Protein AF-X1PYE9-F1 (afdb_monomer_lite)

Structure (mmCIF, N/CA/C/O backbone):
data_AF-X1PYE9-F1
#
_entry.id   AF-X1PYE9-F1
#
loop_
_atom_site.group_PDB
_atom_site.id
_atom_site.type_symbol
_atom_site.label_atom_id
_atom_site.label_alt_id
_atom_site.label_comp_id
_atom_site.label_asym_id
_atom_site.label_entity_id
_atom_site.label_seq_id
_atom_site.pdbx_PDB_ins_code
_atom_site.Cartn_x
_atom_site.Cartn_y
_atom_site.Cartn_z
_atom_site.occupancy
_atom_site.B_iso_or_equiv
_atom_site.auth_seq_id
_atom_site.auth_comp_id
_atom_site.auth_asym_id
_atom_site.auth_atom_id
_atom_site.pdbx_PDB_model_num
ATOM 1 N N . LEU A 1 1 ? 14.541 -6.214 19.025 1.00 22.00 1 LEU A N 1
ATOM 2 C CA . LEU A 1 1 ? 15.450 -5.434 19.903 1.00 22.00 1 LEU A CA 1
ATOM 3 C C . LEU A 1 1 ? 15.122 -3.958 19.701 1.00 22.00 1 LEU A C 1
ATOM 5 O O . LEU A 1 1 ? 15.041 -3.544 18.555 1.00 22.00 1 LEU A O 1
ATOM 9 N N . VAL A 1 2 ? 14.833 -3.225 20.779 1.00 34.56 2 VAL A N 1
ATOM 10 C CA . VAL A 1 2 ? 14.251 -1.863 20.776 1.00 34.56 2 VAL A CA 1
ATOM 11 C C . VAL A 1 2 ? 15.323 -0.779 21.047 1.00 34.56 2 VAL A C 1
ATOM 13 O O . VAL A 1 2 ? 16.244 -1.048 21.814 1.00 34.56 2 VAL A O 1
ATOM 16 N N . ALA A 1 3 ? 15.101 0.437 20.496 1.00 23.58 3 ALA A N 1
ATOM 17 C CA . ALA A 1 3 ? 15.733 1.773 20.710 1.00 23.58 3 ALA A CA 1
ATOM 18 C C . ALA A 1 3 ? 17.062 2.079 19.963 1.00 23.58 3 ALA A C 1
ATOM 20 O O . ALA A 1 3 ? 17.829 1.139 19.774 1.00 23.58 3 ALA A O 1
ATOM 21 N N . PRO A 1 4 ? 17.406 3.345 19.564 1.00 22.08 4 PRO A N 1
ATOM 22 C CA . PRO A 1 4 ? 16.833 4.676 19.884 1.00 22.08 4 PRO A CA 1
ATOM 23 C C . PRO A 1 4 ? 16.477 5.572 18.656 1.00 22.08 4 PRO A C 1
ATOM 25 O O . PRO A 1 4 ? 17.193 5.582 17.661 1.00 22.08 4 PRO A O 1
ATOM 28 N N . GLY A 1 5 ? 15.425 6.402 18.747 1.00 21.78 5 GLY A N 1
ATOM 29 C CA . GLY A 1 5 ? 15.135 7.439 17.729 1.00 21.78 5 GLY A CA 1
ATOM 30 C C . GLY A 1 5 ? 13.682 7.555 17.259 1.00 21.78 5 GLY A C 1
ATOM 31 O O . GLY A 1 5 ? 13.458 7.922 16.114 1.00 21.78 5 GLY A O 1
ATOM 32 N N . THR A 1 6 ? 12.707 7.248 18.121 1.00 24.41 6 THR A N 1
ATOM 33 C CA . THR A 1 6 ? 11.251 7.136 17.871 1.00 24.41 6 THR A CA 1
ATOM 34 C C . THR A 1 6 ? 10.536 8.441 17.456 1.00 24.41 6 THR A C 1
ATOM 36 O O . THR A 1 6 ? 9.419 8.713 17.881 1.00 24.41 6 THR A O 1
ATOM 39 N N . LEU A 1 7 ? 11.179 9.282 16.649 1.00 23.62 7 LEU A N 1
ATOM 40 C CA . LEU A 1 7 ? 10.660 10.529 16.095 1.00 23.62 7 LEU A CA 1
ATOM 41 C C . LEU A 1 7 ? 11.176 10.713 14.661 1.00 23.62 7 LEU A C 1
ATOM 43 O O . LEU A 1 7 ? 11.840 11.692 14.337 1.00 23.62 7 LEU A O 1
ATOM 47 N N . SER A 1 8 ? 10.851 9.780 13.774 1.00 22.80 8 SER A N 1
ATOM 48 C CA . SER A 1 8 ? 10.680 10.120 12.363 1.00 22.80 8 SER A CA 1
ATOM 49 C C . SER A 1 8 ? 9.764 9.093 11.721 1.00 22.80 8 SER A C 1
ATOM 51 O O . SER A 1 8 ? 10.153 7.946 11.529 1.00 22.80 8 SER A O 1
ATOM 53 N N . THR A 1 9 ? 8.553 9.557 11.414 1.00 30.28 9 THR A N 1
ATOM 54 C CA . THR A 1 9 ? 7.590 8.950 10.493 1.00 30.28 9 THR A CA 1
ATOM 55 C C . THR A 1 9 ? 7.103 7.559 10.887 1.00 30.28 9 THR A C 1
ATOM 57 O O . THR A 1 9 ? 7.591 6.557 10.378 1.00 30.28 9 THR A O 1
ATOM 60 N N . PHE A 1 10 ? 6.067 7.524 11.733 1.00 34.50 10 PHE A N 1
ATOM 61 C CA . PHE A 1 10 ? 5.029 6.500 11.606 1.00 34.50 10 PHE A CA 1
ATOM 62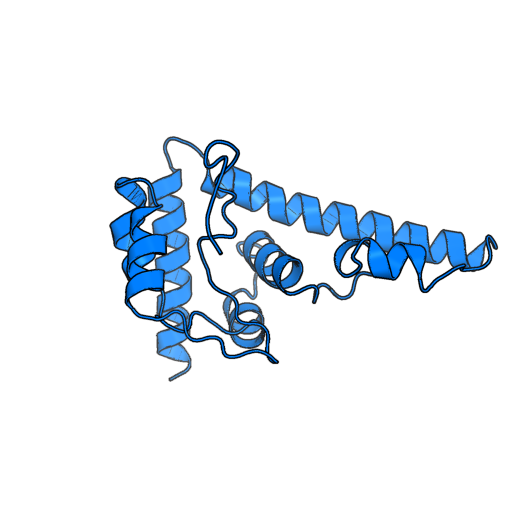 C C . PHE A 1 10 ? 4.571 6.525 10.142 1.00 34.50 10 PHE A C 1
ATOM 64 O O . PHE A 1 10 ? 3.922 7.477 9.717 1.00 34.50 10 PHE A O 1
ATOM 71 N N . GLN A 1 11 ? 5.017 5.554 9.351 1.00 35.66 11 GLN A N 1
ATOM 72 C CA . GLN A 1 11 ? 4.517 5.336 8.000 1.00 35.66 11 GLN A CA 1
ATOM 73 C C . GLN A 1 11 ? 3.310 4.409 8.138 1.00 35.66 11 GLN A C 1
ATOM 75 O O . GLN A 1 11 ? 3.364 3.458 8.915 1.00 35.66 11 GLN A O 1
ATOM 80 N N . GLY A 1 12 ? 2.230 4.635 7.388 1.00 33.81 12 GLY A N 1
ATOM 81 C CA . GLY A 1 12 ? 1.004 3.815 7.433 1.00 33.81 12 GLY A CA 1
ATOM 82 C C . GLY A 1 12 ? 1.161 2.300 7.159 1.00 33.81 12 GLY A C 1
ATOM 83 O O . GLY A 1 12 ? 0.162 1.601 7.023 1.00 33.81 12 GLY A O 1
ATOM 84 N N . GLY A 1 13 ? 2.388 1.778 7.073 1.00 36.72 13 GLY A N 1
ATOM 85 C CA . GLY A 1 13 ? 2.723 0.357 6.987 1.00 36.72 13 GLY A CA 1
ATOM 86 C C . GLY A 1 13 ? 2.687 -0.411 8.308 1.00 36.72 13 GLY A C 1
ATOM 87 O O . GLY A 1 13 ? 2.500 -1.622 8.269 1.00 36.72 13 GLY A O 1
ATOM 88 N N . ASP A 1 14 ? 2.769 0.261 9.459 1.00 39.91 14 ASP A N 1
ATOM 89 C CA . ASP A 1 14 ? 2.718 -0.397 10.782 1.00 39.91 14 ASP A CA 1
ATOM 90 C C . ASP A 1 14 ? 1.282 -0.797 11.202 1.00 39.91 14 ASP A C 1
ATOM 92 O O . ASP A 1 14 ? 1.040 -1.284 12.303 1.00 39.91 14 ASP A O 1
ATOM 96 N N . ILE A 1 15 ? 0.305 -0.573 10.314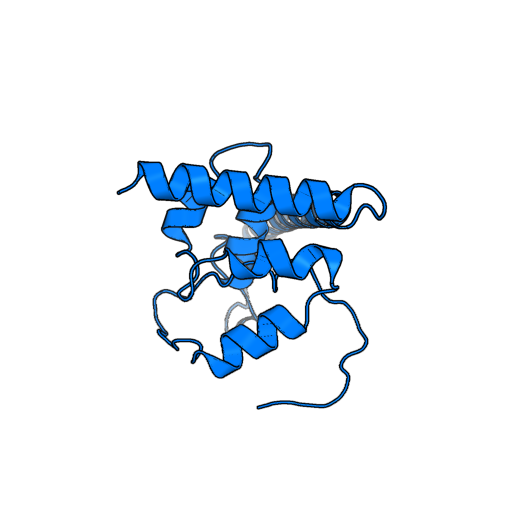 1.00 43.12 15 ILE A N 1
ATOM 97 C CA . ILE A 1 15 ? -1.143 -0.712 10.545 1.00 43.12 15 ILE A CA 1
ATOM 98 C C . ILE A 1 15 ? -1.644 -2.141 10.320 1.00 43.12 15 ILE A C 1
ATOM 100 O O . ILE A 1 15 ? -2.632 -2.562 10.922 1.00 43.12 15 ILE A O 1
ATOM 104 N N . LEU A 1 16 ? -0.984 -2.893 9.443 1.00 45.66 16 LEU A N 1
ATOM 105 C CA . LEU A 1 16 ? -1.375 -4.248 9.080 1.00 45.66 16 LEU A CA 1
ATOM 106 C C . LEU A 1 16 ? -0.122 -5.115 9.074 1.00 45.66 16 LEU A C 1
ATOM 108 O O . LEU A 1 16 ? 0.723 -5.000 8.186 1.00 45.66 16 LEU A O 1
ATOM 112 N N . HIS A 1 17 ? -0.011 -6.009 10.053 1.00 48.44 17 HIS A N 1
ATOM 113 C CA . HIS A 1 17 ? 0.974 -7.077 9.985 1.00 48.44 17 HIS A CA 1
ATOM 114 C C . HIS A 1 17 ? 0.582 -8.034 8.858 1.00 48.44 17 HIS A C 1
ATOM 116 O O . HIS A 1 17 ? -0.328 -8.852 8.992 1.00 48.44 17 HIS A O 1
ATOM 122 N N . PHE A 1 18 ? 1.270 -7.908 7.728 1.00 43.84 18 PHE A N 1
ATOM 123 C CA . PHE A 1 18 ? 1.224 -8.881 6.648 1.00 43.84 18 PHE A CA 1
ATOM 124 C C . PHE A 1 18 ? 2.358 -9.874 6.873 1.00 43.84 18 PHE A C 1
ATOM 126 O O . PHE A 1 18 ? 3.515 -9.560 6.599 1.00 43.84 18 PHE A O 1
ATOM 133 N N . GLY A 1 19 ? 2.040 -11.034 7.446 1.00 34.53 19 GLY A N 1
ATOM 134 C CA . GLY A 1 19 ? 3.040 -12.053 7.755 1.00 34.53 19 GLY A CA 1
ATOM 135 C C . GLY A 1 19 ? 3.753 -12.563 6.499 1.00 34.53 19 GLY A C 1
ATOM 136 O O . GLY A 1 19 ? 3.106 -12.869 5.496 1.00 34.53 19 GLY A O 1
ATOM 137 N N . HIS A 1 20 ? 5.079 -12.700 6.584 1.00 34.25 20 HIS A N 1
ATOM 138 C CA . HIS A 1 20 ? 5.876 -13.441 5.608 1.00 34.25 20 HIS A CA 1
ATOM 139 C C . HIS A 1 20 ? 5.519 -14.932 5.711 1.00 34.25 20 HIS A C 1
ATOM 141 O O . HIS A 1 20 ? 5.467 -15.475 6.816 1.00 34.25 20 HIS A O 1
ATOM 147 N N . ALA A 1 21 ? 5.316 -15.612 4.578 1.00 37.72 21 ALA A N 1
ATOM 148 C CA . ALA A 1 21 ? 4.925 -17.028 4.541 1.00 37.72 21 ALA A CA 1
ATOM 149 C C . ALA A 1 21 ? 5.929 -17.987 5.224 1.00 37.72 21 ALA A C 1
ATOM 151 O O . ALA A 1 21 ? 5.552 -19.101 5.577 1.00 37.72 21 ALA A O 1
ATOM 152 N N . ASP A 1 22 ? 7.168 -17.544 5.470 1.00 33.16 22 ASP A N 1
ATOM 153 C CA . ASP A 1 22 ? 8.262 -18.405 5.938 1.00 33.16 22 ASP A CA 1
ATOM 154 C C . ASP A 1 22 ? 8.756 -18.115 7.366 1.00 33.16 22 ASP A C 1
ATOM 156 O O . ASP A 1 22 ? 9.661 -18.800 7.845 1.00 33.16 22 ASP A O 1
ATOM 160 N N . ILE A 1 23 ? 8.174 -17.145 8.088 1.00 33.50 23 ILE A N 1
ATOM 161 C CA . ILE A 1 23 ? 8.511 -16.928 9.505 1.00 33.50 23 ILE A CA 1
ATOM 162 C C . ILE A 1 23 ? 7.246 -16.633 10.325 1.00 33.50 23 ILE A C 1
ATOM 164 O O . ILE A 1 23 ? 6.812 -15.483 10.407 1.00 33.50 23 ILE A O 1
ATOM 168 N N . PRO A 1 24 ? 6.671 -17.639 11.008 1.00 34.66 24 PRO A N 1
ATOM 169 C CA . PRO A 1 24 ? 5.652 -17.404 12.011 1.00 34.66 24 PRO A CA 1
ATOM 170 C C . PRO A 1 24 ? 6.359 -16.938 13.286 1.00 34.66 24 PRO A C 1
ATOM 172 O O . PRO A 1 24 ? 6.675 -17.743 14.161 1.00 34.66 24 PRO A O 1
ATOM 175 N N . VAL A 1 25 ? 6.652 -15.642 13.398 1.00 39.88 25 VAL A N 1
ATOM 176 C CA . VAL A 1 25 ? 6.863 -15.058 14.727 1.00 39.88 25 VAL A CA 1
ATOM 177 C C . VAL A 1 25 ? 5.495 -14.577 15.191 1.00 39.88 25 VAL A C 1
ATOM 179 O O . VAL A 1 25 ? 5.056 -13.526 14.725 1.00 39.88 25 VAL A O 1
ATOM 182 N N . PRO A 1 26 ? 4.778 -15.322 16.052 1.00 42.41 26 PRO A N 1
ATOM 183 C CA . PRO A 1 26 ? 3.625 -14.743 16.715 1.00 42.41 26 PRO A CA 1
ATOM 184 C C . PRO A 1 26 ? 4.117 -13.507 17.468 1.00 42.41 26 PRO A C 1
ATOM 186 O O . PRO A 1 26 ? 5.050 -13.597 18.274 1.00 42.41 26 PRO A O 1
ATOM 189 N N . LEU A 1 27 ? 3.515 -12.350 17.196 1.00 49.03 27 LEU A N 1
ATOM 190 C CA . LEU A 1 27 ? 3.591 -11.253 18.147 1.00 49.03 27 LEU A CA 1
ATOM 191 C C . LEU A 1 27 ? 2.993 -11.809 19.440 1.00 49.03 27 LEU A C 1
ATOM 193 O O . LEU A 1 27 ? 1.872 -12.308 19.461 1.00 49.03 27 LEU A O 1
ATOM 197 N N . ASN A 1 28 ? 3.780 -11.854 20.513 1.00 50.84 28 ASN A N 1
ATOM 198 C CA . ASN A 1 28 ? 3.199 -12.185 21.805 1.00 50.84 28 ASN A CA 1
ATOM 199 C C . ASN A 1 28 ? 2.229 -11.051 22.195 1.00 50.84 28 ASN A C 1
ATOM 201 O O . ASN A 1 28 ? 2.376 -9.919 21.737 1.00 50.84 28 ASN A O 1
ATOM 205 N N . ALA A 1 29 ? 1.245 -11.337 23.050 1.00 54.16 29 ALA A N 1
ATOM 206 C CA . ALA A 1 29 ? 0.215 -10.360 23.433 1.00 54.16 29 ALA A CA 1
ATOM 207 C C . ALA A 1 29 ? 0.792 -9.027 23.973 1.00 54.16 29 ALA A C 1
ATOM 209 O O . ALA A 1 29 ? 0.162 -7.978 23.878 1.00 54.16 29 ALA A O 1
ATOM 210 N N . GLU A 1 30 ? 2.013 -9.057 24.517 1.00 50.41 30 GLU A N 1
ATOM 211 C CA . GLU A 1 30 ? 2.756 -7.877 24.968 1.00 50.41 30 GLU A CA 1
ATOM 212 C C . GLU A 1 30 ? 3.246 -7.004 23.797 1.00 50.41 30 GLU A C 1
ATOM 214 O O . GLU A 1 30 ? 3.125 -5.779 23.848 1.00 50.41 30 GLU A O 1
ATOM 219 N N . ALA A 1 31 ? 3.735 -7.610 22.711 1.00 55.88 31 ALA A N 1
ATOM 220 C CA . ALA A 1 31 ? 4.123 -6.896 21.499 1.00 55.88 31 ALA A CA 1
ATOM 221 C C . ALA A 1 31 ? 2.908 -6.317 20.754 1.00 55.88 31 ALA A C 1
ATOM 223 O O . ALA A 1 31 ? 2.988 -5.188 20.278 1.00 55.88 31 ALA A O 1
ATOM 224 N N . GLU A 1 32 ? 1.774 -7.026 20.719 1.00 54.81 32 GLU A N 1
ATOM 225 C CA . GLU A 1 32 ? 0.513 -6.508 20.155 1.00 54.81 32 GLU A CA 1
ATOM 226 C C . GLU A 1 32 ? -0.007 -5.290 20.928 1.00 54.81 32 GLU A C 1
ATOM 228 O O . GLU A 1 32 ? -0.339 -4.270 20.322 1.00 54.81 32 GLU A O 1
ATOM 233 N N . SER A 1 33 ? -0.011 -5.360 22.266 1.00 56.22 33 SER A N 1
ATOM 234 C CA . SER A 1 33 ? -0.351 -4.213 23.119 1.00 56.22 33 SER A CA 1
ATOM 235 C C . SER A 1 33 ? 0.584 -3.033 22.848 1.00 56.22 33 SER A C 1
ATOM 237 O O . SER A 1 33 ? 0.121 -1.913 22.673 1.00 56.22 33 SER A O 1
ATOM 239 N N . THR A 1 34 ? 1.889 -3.290 22.725 1.00 62.16 34 THR A N 1
ATOM 240 C CA . THR A 1 34 ? 2.901 -2.249 22.477 1.00 62.16 34 THR A CA 1
ATOM 241 C C . THR A 1 34 ? 2.738 -1.585 21.103 1.00 62.16 34 THR A C 1
ATOM 243 O O . THR A 1 34 ? 2.967 -0.384 20.968 1.00 62.16 34 THR A O 1
ATOM 246 N N . LEU A 1 35 ? 2.333 -2.342 20.079 1.00 65.75 35 LEU A N 1
ATOM 247 C CA . LEU A 1 35 ? 2.035 -1.818 18.741 1.00 65.75 35 LEU A CA 1
ATOM 248 C C . LEU A 1 35 ? 0.809 -0.907 18.754 1.00 65.75 35 LEU A C 1
ATOM 250 O O . LEU A 1 35 ? 0.875 0.209 18.244 1.00 65.75 35 LEU A O 1
ATOM 254 N N . VAL A 1 36 ? -0.283 -1.352 19.381 1.00 70.50 36 VAL A N 1
ATOM 255 C CA . VAL A 1 36 ? -1.504 -0.548 19.538 1.00 70.50 36 VAL A CA 1
ATOM 256 C C . VAL A 1 36 ? -1.228 0.723 20.343 1.00 70.50 36 VAL A C 1
ATOM 258 O O . VAL A 1 36 ? -1.701 1.793 19.964 1.00 70.50 36 VAL A O 1
ATOM 261 N N . ASP A 1 37 ? -0.426 0.639 21.404 1.00 73.38 37 ASP A N 1
ATOM 262 C CA . ASP A 1 37 ? -0.051 1.791 22.236 1.00 73.38 37 ASP A CA 1
ATOM 263 C C . ASP A 1 37 ? 0.780 2.834 21.467 1.00 73.38 37 ASP A C 1
ATOM 265 O O . ASP A 1 37 ? 0.798 4.011 21.832 1.00 73.38 37 ASP A O 1
ATOM 269 N N . GLY A 1 38 ? 1.435 2.425 20.375 1.00 76.81 38 GLY A N 1
ATOM 270 C CA . GLY A 1 38 ? 2.148 3.318 19.464 1.00 76.81 38 GLY A CA 1
ATOM 271 C C . GLY A 1 38 ? 1.233 4.200 18.608 1.00 76.81 38 GLY A C 1
ATOM 272 O O . GLY A 1 38 ? 1.675 5.241 18.122 1.00 76.81 38 GLY A O 1
ATOM 273 N N . PHE A 1 39 ? -0.041 3.833 18.440 1.00 78.75 39 PHE A N 1
ATOM 274 C CA . PHE A 1 39 ? -1.000 4.634 17.683 1.00 78.75 39 PHE A CA 1
ATOM 275 C C . PHE A 1 39 ? -1.432 5.882 18.448 1.00 78.75 39 PHE A C 1
ATOM 277 O O . PHE A 1 39 ? -1.669 5.845 19.659 1.00 78.75 39 PHE A O 1
ATOM 284 N N . ALA A 1 40 ? -1.650 6.981 17.715 1.00 83.44 40 ALA A N 1
ATOM 285 C CA . ALA A 1 40 ? -2.347 8.131 18.278 1.00 83.44 40 ALA A CA 1
ATOM 286 C C . ALA A 1 40 ? -3.765 7.716 18.745 1.00 83.44 40 ALA A C 1
ATOM 288 O O . ALA A 1 40 ? -4.377 6.842 18.114 1.00 83.44 40 ALA A O 1
ATOM 289 N N . PRO A 1 41 ? -4.295 8.300 19.840 1.00 86.69 41 PRO A N 1
ATOM 290 C CA . PRO A 1 41 ? -5.518 7.829 20.502 1.00 86.69 41 PRO A CA 1
ATOM 291 C C . PRO A 1 41 ? -6.724 7.630 19.575 1.00 86.69 41 PRO A C 1
ATOM 293 O O . PRO A 1 41 ? -7.514 6.705 19.755 1.00 86.69 41 PRO A O 1
ATOM 296 N N . GLU A 1 42 ? -6.855 8.471 18.555 1.00 85.38 42 GLU A N 1
ATOM 297 C CA . GLU A 1 42 ? -7.926 8.431 17.563 1.00 85.38 42 GLU A CA 1
ATOM 298 C C . GLU A 1 42 ? -7.893 7.200 16.636 1.00 85.38 42 GLU A C 1
ATOM 300 O O . GLU A 1 42 ? -8.915 6.878 16.029 1.00 85.38 42 GLU A O 1
ATOM 305 N N . TYR A 1 43 ? -6.771 6.476 16.566 1.00 85.06 43 TYR A N 1
ATOM 306 C CA . TYR A 1 43 ? -6.613 5.249 15.775 1.00 85.06 43 TYR A CA 1
ATOM 307 C C . TYR A 1 43 ? -6.611 3.970 16.625 1.00 85.06 43 TYR A C 1
ATOM 309 O O . TYR A 1 43 ? -6.907 2.895 16.103 1.00 85.06 43 TYR A O 1
ATOM 317 N N . GLN A 1 44 ? -6.333 4.066 17.932 1.00 85.81 44 GLN A N 1
ATOM 318 C CA . GLN A 1 44 ? -6.151 2.905 18.819 1.00 85.81 44 GLN A CA 1
ATOM 319 C C . GLN A 1 44 ? -7.343 1.944 18.808 1.00 85.81 44 GLN A C 1
ATOM 321 O O . GLN A 1 44 ? -7.163 0.732 18.706 1.00 85.81 44 GLN A O 1
ATOM 326 N N . ARG A 1 45 ? -8.573 2.477 18.854 1.00 89.50 45 ARG A N 1
ATOM 327 C CA . ARG A 1 45 ? -9.798 1.659 18.822 1.00 89.50 45 ARG A CA 1
ATOM 328 C C . ARG A 1 45 ? -9.845 0.752 17.596 1.00 89.50 45 ARG A C 1
ATOM 330 O O . ARG A 1 45 ? -10.268 -0.394 17.689 1.00 89.50 45 ARG A O 1
ATOM 337 N N . GLU A 1 46 ? -9.491 1.300 16.443 1.00 86.69 46 GLU A N 1
ATOM 338 C CA . GLU A 1 46 ? -9.593 0.592 15.176 1.00 86.69 46 GLU A CA 1
ATOM 339 C C . GLU A 1 46 ? -8.389 -0.343 14.975 1.00 86.69 46 GLU A C 1
ATOM 341 O O . GLU A 1 46 ? -8.565 -1.451 14.475 1.00 86.69 46 GLU A O 1
ATOM 346 N N . ALA A 1 47 ? -7.202 0.037 15.462 1.00 83.56 47 ALA A N 1
ATOM 347 C CA . ALA A 1 47 ? -6.013 -0.819 15.485 1.00 83.56 47 ALA A CA 1
ATOM 348 C C . ALA A 1 47 ? -6.227 -2.100 16.316 1.00 83.56 47 ALA A C 1
ATOM 350 O O . ALA A 1 47 ? -5.839 -3.182 15.889 1.00 83.56 47 ALA A O 1
ATOM 351 N N . GLN A 1 48 ? -6.937 -2.014 17.448 1.00 85.25 48 GLN A N 1
ATOM 352 C CA . GLN A 1 48 ? -7.283 -3.175 18.288 1.00 85.25 48 GLN A CA 1
ATOM 353 C C . GLN A 1 48 ? -8.186 -4.208 17.601 1.00 85.25 48 GLN A C 1
ATOM 355 O O . GLN A 1 48 ? -8.331 -5.322 18.098 1.00 85.25 48 GLN A O 1
ATOM 360 N N . ARG A 1 49 ? -8.842 -3.843 16.494 1.00 85.75 49 ARG A N 1
ATOM 361 C CA . ARG A 1 49 ? -9.724 -4.754 15.752 1.00 85.75 49 ARG A CA 1
ATOM 362 C C . ARG A 1 49 ? -8.972 -5.586 14.718 1.00 85.75 49 ARG A C 1
ATOM 364 O O . ARG A 1 49 ? -9.570 -6.492 14.143 1.00 85.75 49 ARG A O 1
ATOM 371 N N . VAL A 1 50 ? -7.707 -5.267 14.441 1.00 80.44 50 VAL A N 1
ATOM 372 C CA . VAL A 1 50 ? -6.875 -6.067 13.541 1.00 80.44 50 VAL A CA 1
ATOM 373 C C . VAL A 1 50 ? -6.658 -7.444 14.184 1.00 80.44 50 VAL A C 1
ATOM 375 O O . VAL A 1 50 ? -6.374 -7.508 15.381 1.00 80.44 50 VAL A O 1
ATOM 378 N N . PRO A 1 51 ? -6.809 -8.556 13.439 1.00 74.69 51 PRO A N 1
ATOM 379 C CA . PRO A 1 51 ? -6.552 -9.883 13.984 1.00 74.69 51 PRO A CA 1
ATOM 380 C C . PRO A 1 51 ? -5.136 -9.987 14.564 1.00 74.69 51 PRO A C 1
ATOM 382 O O . PRO A 1 51 ? -4.190 -9.519 13.939 1.00 74.69 51 PRO A O 1
ATOM 385 N N . ALA A 1 52 ? -4.994 -10.662 15.707 1.00 69.12 52 ALA A N 1
ATOM 386 C CA . ALA A 1 52 ? -3.717 -10.898 16.396 1.00 69.12 52 ALA A CA 1
ATOM 387 C C . ALA A 1 52 ? -2.610 -11.426 15.454 1.00 69.12 52 ALA A C 1
ATOM 389 O O . ALA A 1 52 ? -1.503 -10.904 15.371 1.00 69.12 52 ALA A O 1
ATOM 390 N N . ASN A 1 53 ? -2.957 -12.403 14.610 1.00 71.00 53 ASN A N 1
ATOM 391 C CA . ASN A 1 53 ? -2.027 -12.988 13.637 1.00 71.00 53 ASN A CA 1
ATOM 392 C C . ASN A 1 53 ? -1.914 -12.192 12.320 1.00 71.00 53 ASN A C 1
ATOM 394 O O . ASN A 1 53 ? -1.304 -12.670 11.362 1.00 71.00 53 ASN A O 1
ATOM 398 N N . GLY A 1 54 ? -2.529 -11.012 12.245 1.00 74.25 54 GLY A N 1
ATOM 399 C CA . GLY A 1 54 ? -2.634 -10.216 11.031 1.00 74.25 54 GLY A CA 1
ATOM 400 C C . GLY A 1 54 ? -3.446 -10.897 9.927 1.00 74.25 54 GLY A C 1
ATOM 401 O O . GLY A 1 54 ? -4.301 -11.749 10.177 1.00 74.25 54 GLY A O 1
ATOM 402 N N . ILE A 1 55 ? -3.173 -10.500 8.684 1.00 78.31 55 ILE A N 1
ATOM 403 C CA . ILE A 1 55 ? -3.728 -11.124 7.476 1.00 78.31 55 ILE A CA 1
ATOM 404 C C . ILE A 1 55 ? -2.587 -11.556 6.561 1.00 78.31 55 ILE A C 1
ATOM 406 O O . ILE A 1 55 ? -1.589 -10.850 6.420 1.00 78.31 55 ILE A O 1
ATOM 410 N N . THR A 1 56 ? -2.712 -12.720 5.927 1.00 82.12 56 THR A N 1
ATOM 411 C CA . THR A 1 56 ? -1.679 -13.191 4.994 1.00 82.12 56 THR A CA 1
ATOM 412 C C . THR A 1 56 ? -1.686 -12.352 3.717 1.00 82.12 56 THR A C 1
ATOM 414 O O . THR A 1 56 ? -2.707 -11.770 3.338 1.00 82.12 56 THR A O 1
ATOM 417 N N . LEU A 1 57 ? -0.551 -12.306 3.013 1.00 84.00 57 LEU A N 1
ATOM 418 C CA . LEU A 1 57 ? -0.455 -11.577 1.747 1.00 84.00 57 LEU A CA 1
ATOM 419 C C . LEU A 1 57 ? -1.441 -12.100 0.690 1.00 84.00 57 LEU A C 1
ATOM 421 O O . LEU A 1 57 ? -1.994 -11.310 -0.073 1.00 84.00 57 LEU A O 1
ATOM 425 N N . ASP A 1 58 ? -1.699 -13.407 0.648 1.00 85.00 58 ASP A N 1
ATOM 426 C CA . ASP A 1 58 ? -2.636 -13.992 -0.316 1.00 85.00 58 ASP A CA 1
ATOM 427 C C . ASP A 1 58 ? -4.086 -13.599 -0.024 1.00 85.00 58 ASP A C 1
ATOM 429 O O . ASP A 1 58 ? -4.817 -13.218 -0.943 1.00 85.00 58 ASP A O 1
ATOM 433 N N . VAL A 1 59 ? -4.474 -13.576 1.253 1.00 84.19 59 VAL A N 1
ATOM 434 C CA . VAL A 1 59 ? -5.775 -13.047 1.685 1.00 84.19 59 VAL A CA 1
ATOM 435 C C . VAL A 1 59 ? -5.870 -11.555 1.360 1.00 84.19 59 VAL A C 1
ATOM 437 O O . VAL A 1 59 ? -6.850 -11.109 0.767 1.00 84.19 59 VAL A O 1
ATOM 440 N N . ALA A 1 60 ? -4.819 -10.774 1.623 1.00 86.06 60 ALA A N 1
ATOM 441 C CA . ALA A 1 60 ? -4.779 -9.355 1.268 1.00 86.06 60 ALA A CA 1
ATOM 442 C C . ALA A 1 60 ? -4.913 -9.124 -0.249 1.00 86.06 60 ALA A C 1
ATOM 444 O O . ALA A 1 60 ? -5.659 -8.245 -0.688 1.00 86.06 60 ALA A O 1
ATOM 445 N N . ARG A 1 61 ? -4.243 -9.936 -1.079 1.00 86.50 61 ARG A N 1
ATOM 446 C CA . ARG A 1 61 ? -4.403 -9.923 -2.543 1.00 86.50 61 ARG A CA 1
ATOM 447 C C . ARG A 1 61 ? -5.831 -10.277 -2.958 1.00 86.50 61 ARG A C 1
ATOM 449 O O . ARG A 1 61 ? -6.299 -9.744 -3.967 1.00 86.50 61 ARG A O 1
ATOM 456 N N . CYS A 1 62 ? -6.506 -11.153 -2.212 1.00 88.44 62 CYS A N 1
ATOM 457 C CA . CYS A 1 62 ? -7.889 -11.543 -2.463 1.00 88.44 62 CYS A CA 1
ATOM 458 C C . CYS A 1 62 ? -8.881 -10.423 -2.126 1.00 88.44 62 CYS A C 1
ATOM 460 O O . CYS A 1 62 ? -9.670 -10.032 -2.986 1.00 88.44 62 CYS A O 1
ATOM 462 N N . ILE A 1 63 ? -8.794 -9.871 -0.917 1.00 88.69 63 ILE A N 1
ATOM 463 C CA . ILE A 1 63 ? -9.724 -8.868 -0.383 1.00 88.69 63 ILE A CA 1
ATOM 464 C C . ILE A 1 63 ? -9.553 -7.519 -1.091 1.00 88.69 63 ILE A C 1
ATOM 466 O O . ILE A 1 63 ? -10.522 -6.852 -1.453 1.00 88.69 63 ILE A O 1
ATOM 470 N N . LEU A 1 64 ? -8.314 -7.110 -1.371 1.00 89.06 64 LEU A N 1
ATOM 471 C CA . LEU A 1 64 ? -8.003 -5.793 -1.939 1.00 89.06 64 LEU A CA 1
ATOM 472 C C . LEU A 1 64 ? -8.075 -5.781 -3.481 1.00 89.06 64 LEU A C 1
ATOM 474 O O . LEU A 1 64 ? -7.329 -5.065 -4.162 1.00 89.06 64 LEU A O 1
ATOM 478 N N . LYS A 1 65 ? -8.989 -6.568 -4.064 1.00 81.88 65 LYS A N 1
ATOM 479 C CA . LYS A 1 65 ? -9.272 -6.605 -5.508 1.00 81.88 65 LYS A CA 1
ATOM 480 C C . LYS A 1 65 ? -10.055 -5.358 -5.930 1.00 81.88 65 LYS A C 1
ATOM 482 O O . LYS A 1 65 ? -11.276 -5.357 -6.017 1.00 81.88 65 LYS A O 1
ATOM 487 N N . GLY A 1 66 ? -9.359 -4.267 -6.236 1.00 79.75 66 GLY A N 1
ATOM 488 C CA . GLY A 1 66 ? -10.007 -3.093 -6.821 1.00 79.75 66 GLY A CA 1
ATOM 489 C C . GLY A 1 66 ? -9.116 -1.865 -6.905 1.00 79.75 66 GLY A C 1
ATOM 490 O O . GLY A 1 66 ? -8.147 -1.728 -6.165 1.00 79.75 66 GLY A O 1
ATOM 491 N N . LYS A 1 67 ? -9.472 -0.928 -7.795 1.00 76.94 67 LYS A N 1
ATOM 492 C CA . LYS A 1 67 ? -8.718 0.328 -7.969 1.00 76.94 67 LYS A CA 1
ATOM 493 C C . LYS A 1 67 ? -8.667 1.168 -6.689 1.00 76.94 67 LYS A C 1
ATOM 495 O O . LYS A 1 67 ? -7.667 1.834 -6.462 1.00 76.94 67 LYS A O 1
ATOM 500 N N . LYS A 1 68 ? -9.719 1.115 -5.861 1.00 86.69 68 LYS A N 1
ATOM 501 C CA . LYS A 1 68 ? -9.807 1.870 -4.601 1.00 86.69 68 LYS A CA 1
ATOM 502 C C . LYS A 1 68 ? -8.723 1.460 -3.600 1.00 86.69 68 LYS A C 1
ATOM 504 O O . LYS A 1 68 ? -8.125 2.319 -2.971 1.00 86.69 68 LYS A O 1
ATOM 509 N N . TRP A 1 69 ? -8.465 0.161 -3.482 1.00 90.75 69 TRP A N 1
ATOM 510 C CA . TRP A 1 69 ? -7.552 -0.405 -2.485 1.00 90.75 69 TRP A CA 1
ATOM 511 C C . TRP A 1 69 ? -6.185 -0.772 -3.061 1.00 90.75 69 TRP A C 1
ATOM 513 O O . TRP A 1 69 ? -5.384 -1.435 -2.408 1.00 90.75 69 TRP A O 1
ATOM 523 N N . LEU A 1 70 ? -5.914 -0.331 -4.292 1.00 91.00 70 LEU A N 1
ATOM 524 C CA . LEU A 1 70 ? -4.686 -0.645 -5.008 1.00 91.00 70 LEU A CA 1
ATOM 525 C C . LEU A 1 70 ? -3.447 -0.191 -4.233 1.00 91.00 70 LEU A C 1
ATOM 527 O O . LEU A 1 70 ? -2.499 -0.958 -4.132 1.00 91.00 70 LEU A O 1
ATOM 531 N N . GLY A 1 71 ? -3.463 1.014 -3.659 1.00 91.81 71 GLY A N 1
ATOM 532 C CA . GLY A 1 71 ? -2.331 1.517 -2.883 1.00 91.81 71 GLY A CA 1
ATOM 533 C C . GLY A 1 71 ? -2.056 0.697 -1.622 1.00 91.81 71 GLY A C 1
ATOM 534 O O . GLY A 1 71 ? -0.909 0.341 -1.381 1.00 91.81 71 GLY A O 1
ATOM 535 N N . LEU A 1 72 ? -3.097 0.289 -0.887 1.00 90.94 72 LEU A N 1
ATOM 536 C CA . LEU A 1 72 ? -2.954 -0.589 0.281 1.00 90.94 72 LEU A CA 1
ATOM 537 C C . LEU A 1 72 ? -2.424 -1.977 -0.099 1.00 90.94 72 LEU A C 1
ATOM 539 O O . LEU A 1 72 ? -1.540 -2.521 0.557 1.00 90.94 72 LEU A O 1
ATOM 543 N N . ARG A 1 73 ? -2.925 -2.540 -1.203 1.00 90.69 73 ARG A N 1
ATOM 544 C CA . ARG A 1 73 ? -2.429 -3.811 -1.741 1.00 90.69 73 ARG A CA 1
ATOM 545 C C . ARG A 1 73 ? -0.973 -3.704 -2.196 1.00 90.69 73 ARG A C 1
ATOM 547 O O . ARG A 1 73 ? -0.207 -4.652 -2.047 1.00 90.69 73 ARG A O 1
ATOM 554 N N . ASN A 1 74 ? -0.594 -2.577 -2.792 1.00 92.06 74 ASN A N 1
ATOM 555 C CA . ASN A 1 74 ? 0.785 -2.306 -3.181 1.00 92.06 74 ASN A CA 1
ATOM 556 C C . ASN A 1 74 ? 1.684 -2.219 -1.943 1.00 92.06 74 ASN A C 1
ATOM 558 O O . ASN A 1 74 ? 2.743 -2.835 -1.927 1.00 92.06 74 ASN A O 1
ATOM 562 N N . TRP A 1 75 ? 1.213 -1.561 -0.884 1.00 89.88 75 TRP A N 1
ATOM 563 C CA . TRP A 1 75 ? 1.912 -1.487 0.396 1.00 89.88 75 TRP A CA 1
ATOM 564 C C . TRP A 1 75 ? 2.175 -2.876 0.995 1.00 89.88 75 TRP A C 1
ATOM 566 O O . TRP A 1 75 ? 3.306 -3.194 1.358 1.00 89.88 75 TRP A O 1
ATOM 576 N N . ALA A 1 76 ? 1.151 -3.738 1.022 1.00 87.44 76 ALA A N 1
ATOM 577 C CA . ALA A 1 76 ? 1.263 -5.110 1.520 1.00 87.44 76 ALA A CA 1
ATOM 578 C C . ALA A 1 76 ? 2.324 -5.926 0.760 1.00 87.44 76 ALA A C 1
ATOM 580 O O . ALA A 1 76 ? 3.128 -6.635 1.364 1.00 87.44 76 ALA A O 1
ATOM 581 N N . GLN A 1 77 ? 2.346 -5.801 -0.570 1.00 89.38 77 GLN A N 1
ATOM 582 C CA . GLN A 1 77 ? 3.320 -6.481 -1.426 1.00 89.38 77 GLN A CA 1
ATOM 583 C C . GLN A 1 77 ? 4.735 -5.913 -1.268 1.00 89.38 77 GLN A C 1
ATOM 585 O O . GLN A 1 77 ? 5.685 -6.688 -1.289 1.00 89.38 77 GLN A O 1
ATOM 590 N N . TYR A 1 78 ? 4.874 -4.596 -1.085 1.00 87.31 78 TYR A N 1
ATOM 591 C CA . TYR A 1 78 ? 6.164 -3.930 -0.896 1.00 87.31 78 TYR A CA 1
ATOM 592 C C . TYR A 1 78 ? 6.852 -4.369 0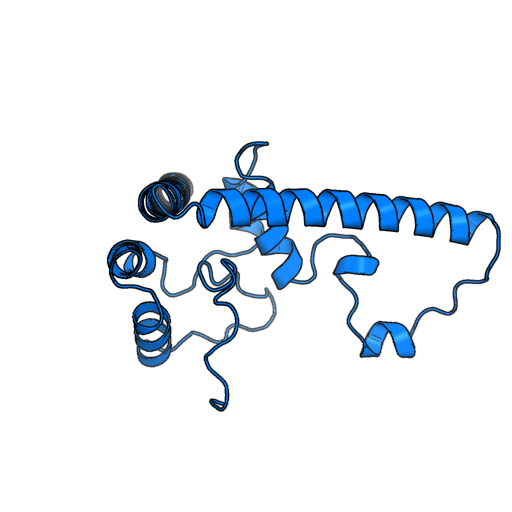.401 1.00 87.31 78 TYR A C 1
ATOM 594 O O . TYR A 1 78 ? 8.013 -4.765 0.370 1.00 87.31 78 TYR A O 1
ATOM 602 N N . ILE A 1 79 ? 6.125 -4.390 1.526 1.00 83.00 79 ILE A N 1
ATOM 603 C CA . ILE A 1 79 ? 6.671 -4.860 2.815 1.00 83.00 79 ILE A CA 1
ATOM 604 C C . ILE A 1 79 ? 7.109 -6.332 2.739 1.00 83.00 79 ILE A C 1
ATOM 606 O O . ILE A 1 79 ? 8.092 -6.713 3.366 1.00 83.00 79 ILE A O 1
ATOM 610 N N . ASN A 1 80 ? 6.405 -7.148 1.950 1.00 81.69 80 ASN A N 1
ATOM 611 C CA . ASN A 1 80 ? 6.713 -8.568 1.756 1.00 81.69 80 ASN A CA 1
ATOM 612 C C . ASN A 1 80 ? 7.715 -8.842 0.621 1.00 81.69 80 ASN A C 1
ATOM 614 O O . ASN A 1 80 ? 7.898 -10.006 0.274 1.00 81.69 80 ASN A O 1
ATOM 618 N N . GLN A 1 81 ? 8.295 -7.808 -0.007 1.00 84.31 81 GLN A N 1
ATOM 619 C CA . GLN A 1 81 ? 9.194 -7.948 -1.167 1.00 84.31 81 GLN A CA 1
ATOM 620 C C . GLN A 1 81 ? 8.626 -8.906 -2.236 1.00 84.31 81 GLN A C 1
ATOM 622 O O . GLN A 1 81 ? 9.307 -9.780 -2.768 1.00 84.31 81 GLN A O 1
ATOM 627 N N . SER A 1 82 ? 7.320 -8.798 -2.489 1.00 88.81 82 SER A N 1
ATOM 628 C CA . SER A 1 82 ? 6.557 -9.707 -3.350 1.00 88.81 82 SER A CA 1
ATOM 629 C C . SER A 1 82 ? 5.736 -8.922 -4.376 1.00 88.81 82 SER A C 1
ATOM 631 O O . SER A 1 82 ? 4.561 -9.218 -4.637 1.00 88.81 82 SER A O 1
ATOM 633 N N . THR A 1 83 ? 6.340 -7.864 -4.921 1.00 89.19 83 THR A N 1
ATOM 634 C CA . THR A 1 83 ? 5.743 -6.999 -5.948 1.00 89.19 83 THR A CA 1
ATOM 635 C C . THR A 1 83 ? 5.901 -7.570 -7.360 1.00 89.19 83 THR A C 1
ATOM 637 O O . THR A 1 83 ? 5.165 -7.172 -8.266 1.00 89.19 83 THR A O 1
ATOM 640 N N . GLY A 1 84 ? 6.824 -8.518 -7.547 1.00 89.62 84 GLY A N 1
ATOM 641 C CA . GLY A 1 84 ? 7.209 -9.059 -8.848 1.00 89.62 84 GLY A CA 1
ATOM 642 C C . GLY A 1 84 ? 8.060 -8.086 -9.663 1.00 89.62 84 GLY A C 1
ATOM 643 O O . GLY A 1 84 ? 8.128 -8.222 -10.884 1.00 89.62 84 GLY A O 1
ATOM 644 N N . ASN A 1 85 ? 8.659 -7.084 -9.017 1.00 90.81 85 ASN A N 1
ATOM 645 C CA . ASN A 1 85 ? 9.461 -6.053 -9.662 1.00 90.81 85 ASN A CA 1
ATOM 646 C C . ASN A 1 85 ? 10.840 -5.988 -9.014 1.00 90.81 85 ASN A C 1
ATOM 648 O O . ASN A 1 85 ? 10.960 -5.722 -7.816 1.00 90.81 85 ASN A O 1
ATOM 652 N N . TRP A 1 86 ? 11.887 -6.161 -9.822 1.00 85.44 86 TRP A N 1
ATOM 653 C CA . TRP A 1 86 ? 13.254 -6.225 -9.318 1.00 85.44 86 TRP A CA 1
ATOM 654 C C . TRP A 1 86 ? 13.646 -4.977 -8.515 1.00 85.44 86 TRP A C 1
ATOM 656 O O . TRP A 1 86 ? 14.271 -5.089 -7.467 1.00 85.44 86 TRP A O 1
ATOM 666 N N . PHE A 1 87 ? 13.235 -3.775 -8.925 1.00 86.50 87 PHE A N 1
ATOM 667 C CA . PHE A 1 87 ? 13.615 -2.549 -8.214 1.00 86.50 87 PHE A CA 1
ATOM 668 C C . PHE A 1 87 ? 13.006 -2.433 -6.813 1.00 86.50 87 PHE A C 1
ATOM 670 O O . PHE A 1 87 ? 13.588 -1.751 -5.963 1.00 86.50 87 PHE A O 1
ATOM 677 N N . LEU A 1 88 ? 11.853 -3.067 -6.591 1.00 88.12 88 LEU A N 1
A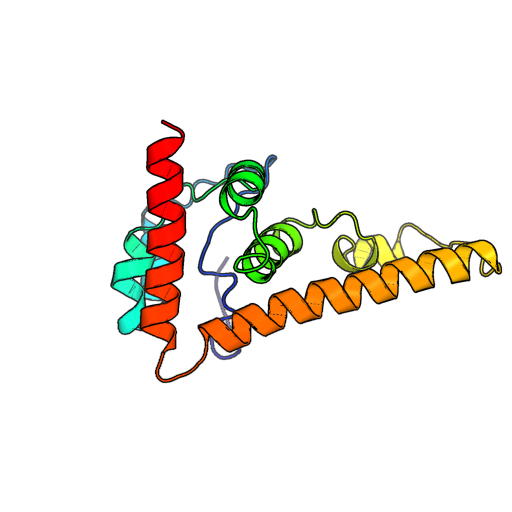TOM 678 C CA . LEU A 1 88 ? 11.090 -3.005 -5.344 1.00 88.12 88 LEU A CA 1
ATOM 679 C C . LEU A 1 88 ? 11.347 -4.208 -4.428 1.00 88.12 88 LEU A C 1
ATOM 681 O O . LEU A 1 88 ? 11.260 -4.055 -3.214 1.00 88.12 88 LEU A O 1
ATOM 685 N N . ASP A 1 89 ? 11.702 -5.362 -4.996 1.00 86.81 89 ASP A N 1
ATOM 686 C CA . ASP A 1 89 ? 11.917 -6.619 -4.265 1.00 86.81 89 ASP A CA 1
ATOM 687 C C . ASP A 1 89 ? 13.408 -6.912 -3.989 1.00 86.81 89 ASP A C 1
ATOM 689 O O . ASP A 1 89 ? 13.755 -7.998 -3.539 1.00 86.81 89 ASP A O 1
ATOM 693 N N . THR A 1 90 ? 14.308 -5.961 -4.271 1.00 78.31 90 THR A N 1
ATOM 694 C CA . THR A 1 90 ? 15.764 -6.135 -4.109 1.00 78.31 90 THR A CA 1
ATOM 695 C C . THR A 1 90 ? 16.314 -5.230 -3.008 1.00 78.31 90 THR A C 1
ATOM 697 O O . THR A 1 90 ? 16.186 -4.002 -3.077 1.00 78.31 90 THR A O 1
ATOM 700 N N . ASP A 1 91 ? 17.011 -5.819 -2.035 1.00 75.19 91 ASP A N 1
ATOM 701 C CA . ASP A 1 91 ? 17.740 -5.090 -0.995 1.00 75.19 91 ASP A CA 1
ATOM 702 C C . ASP A 1 91 ? 19.160 -4.660 -1.433 1.00 75.19 91 ASP A C 1
ATOM 704 O O . ASP A 1 91 ? 19.619 -4.916 -2.549 1.00 75.19 91 ASP A O 1
ATOM 708 N N . GLN A 1 92 ? 19.870 -3.939 -0.559 1.00 65.88 92 GLN A N 1
ATOM 709 C CA . GLN A 1 92 ? 21.233 -3.481 -0.853 1.00 65.88 92 GLN A CA 1
ATOM 710 C C . GLN A 1 92 ? 22.193 -4.654 -1.096 1.00 65.88 92 GLN A C 1
ATOM 712 O O . GLN A 1 92 ? 23.042 -4.568 -1.979 1.00 65.88 92 GLN A O 1
ATOM 717 N N . GLU A 1 93 ? 22.060 -5.752 -0.355 1.00 69.56 93 GLU A N 1
ATOM 718 C CA . GLU A 1 93 ? 22.957 -6.903 -0.467 1.00 69.56 93 GLU A CA 1
ATOM 719 C C . GLU A 1 93 ? 22.772 -7.623 -1.809 1.00 69.56 93 GLU A C 1
ATOM 721 O O . GLU A 1 93 ? 23.755 -7.909 -2.496 1.00 69.56 93 GLU A O 1
ATOM 726 N N . MET A 1 94 ? 21.533 -7.821 -2.257 1.00 69.38 94 MET A N 1
ATOM 727 C CA . MET A 1 94 ? 21.214 -8.387 -3.571 1.00 69.38 94 MET A CA 1
ATOM 728 C C . MET A 1 94 ? 21.659 -7.481 -4.729 1.00 69.38 94 MET A C 1
ATOM 730 O O . MET A 1 94 ? 22.147 -7.979 -5.748 1.00 69.38 94 MET A O 1
ATOM 734 N N . ARG A 1 95 ? 21.583 -6.150 -4.567 1.00 67.50 95 ARG A N 1
ATOM 735 C CA . ARG A 1 95 ? 22.094 -5.188 -5.566 1.00 67.50 95 ARG A CA 1
ATOM 736 C C . ARG A 1 95 ? 23.603 -5.296 -5.770 1.00 67.50 95 ARG A C 1
ATOM 738 O O . ARG A 1 95 ? 24.064 -5.170 -6.901 1.00 67.50 95 ARG A O 1
ATOM 745 N N . TYR A 1 96 ? 24.368 -5.522 -4.702 1.00 64.94 96 TYR A N 1
ATOM 746 C CA . TYR A 1 96 ? 25.827 -5.646 -4.787 1.00 64.94 96 TYR A CA 1
ATOM 747 C C . TYR A 1 96 ? 26.301 -7.065 -5.127 1.00 64.94 96 TYR A C 1
ATOM 749 O O . TYR A 1 96 ? 27.421 -7.215 -5.615 1.00 64.94 96 TYR A O 1
ATOM 757 N N . SER A 1 97 ? 25.483 -8.093 -4.882 1.00 65.75 97 SER A N 1
ATOM 758 C CA . SER A 1 97 ? 25.910 -9.495 -4.976 1.00 65.75 97 SER A CA 1
ATOM 759 C C . SER A 1 97 ? 25.550 -10.220 -6.278 1.00 65.75 97 SER A C 1
ATOM 761 O O . SER A 1 97 ? 26.179 -11.241 -6.551 1.00 65.75 97 SER A O 1
ATOM 763 N N . GLY A 1 98 ? 24.588 -9.749 -7.089 1.00 60.22 98 GLY A N 1
ATOM 764 C CA . GLY A 1 98 ? 23.903 -10.700 -7.983 1.00 60.22 98 GLY A CA 1
ATOM 765 C C . GLY A 1 98 ? 23.633 -10.367 -9.449 1.00 60.22 98 GLY A C 1
ATOM 766 O O . GLY A 1 98 ? 23.419 -11.311 -10.201 1.00 60.22 98 GLY A O 1
ATOM 767 N N . MET A 1 99 ? 23.627 -9.116 -9.918 1.00 56.09 99 MET A N 1
ATOM 768 C CA . MET A 1 99 ? 23.240 -8.848 -11.318 1.00 56.09 99 MET A CA 1
ATOM 769 C C . MET A 1 99 ? 24.058 -7.726 -11.956 1.00 56.09 99 MET A C 1
ATOM 771 O O . MET A 1 99 ? 23.645 -6.571 -12.013 1.00 56.09 99 MET A O 1
ATOM 775 N N . GLN A 1 100 ? 25.219 -8.086 -12.504 1.00 59.16 100 GLN A N 1
ATOM 776 C CA . GLN A 1 100 ? 25.783 -7.340 -13.627 1.00 59.16 100 GLN A CA 1
ATOM 777 C C . GLN A 1 100 ? 25.059 -7.801 -14.892 1.00 59.16 100 GLN A C 1
ATOM 779 O O . GLN A 1 100 ? 25.549 -8.669 -15.607 1.00 59.16 100 GLN A O 1
ATOM 784 N N . ASN A 1 101 ? 23.862 -7.263 -15.139 1.00 66.75 101 ASN A N 1
ATOM 785 C CA . ASN A 1 101 ? 23.290 -7.365 -16.477 1.00 66.75 101 ASN A CA 1
ATOM 786 C C . ASN A 1 101 ? 24.229 -6.633 -17.439 1.00 66.75 101 ASN A C 1
ATOM 788 O O . ASN A 1 101 ? 24.731 -5.549 -17.117 1.00 66.75 101 ASN A O 1
ATOM 792 N N . ASP A 1 102 ? 24.469 -7.218 -18.608 1.00 78.94 102 ASP A N 1
ATOM 793 C CA . ASP A 1 102 ? 25.227 -6.537 -19.646 1.00 78.94 102 ASP A CA 1
ATOM 794 C C . ASP A 1 102 ? 24.496 -5.242 -20.027 1.00 78.94 102 ASP A C 1
ATOM 796 O O . ASP A 1 102 ? 23.274 -5.224 -20.186 1.00 78.94 102 ASP A O 1
ATOM 800 N N . TRP A 1 103 ? 25.241 -4.144 -20.181 1.00 84.12 103 TRP A N 1
ATOM 801 C CA . TRP A 1 103 ? 24.713 -2.834 -20.595 1.00 84.12 103 TRP A CA 1
ATOM 802 C C . TRP A 1 103 ? 24.380 -2.791 -22.094 1.00 84.12 103 TRP A C 1
ATOM 804 O O . TRP A 1 103 ? 24.729 -1.847 -22.807 1.00 84.12 103 TRP A O 1
ATOM 814 N N . ASP A 1 104 ? 23.734 -3.836 -22.596 1.00 91.62 104 ASP A N 1
ATOM 815 C CA . ASP A 1 104 ? 23.199 -3.871 -23.945 1.00 91.62 104 ASP A CA 1
ATOM 816 C C . ASP A 1 104 ? 21.813 -3.215 -24.016 1.00 91.62 104 ASP A C 1
ATOM 818 O O . ASP A 1 104 ? 21.158 -2.898 -23.019 1.00 91.62 104 ASP A O 1
ATOM 822 N N . LYS A 1 105 ? 21.375 -2.968 -25.249 1.00 93.00 105 LYS A N 1
ATOM 823 C CA . LYS A 1 105 ? 20.124 -2.267 -25.523 1.00 93.00 105 LYS A CA 1
ATOM 824 C C . LYS A 1 105 ? 18.900 -3.019 -24.989 1.00 93.00 105 LYS A C 1
ATOM 826 O O . LYS A 1 105 ? 17.971 -2.370 -24.517 1.00 93.00 105 LYS A O 1
ATOM 831 N N . GLU A 1 106 ? 18.881 -4.344 -25.087 1.00 92.81 106 GLU A N 1
ATOM 832 C CA . GLU A 1 106 ? 17.725 -5.155 -24.699 1.00 92.81 106 GLU A CA 1
ATOM 833 C C . GLU A 1 106 ? 17.537 -5.125 -23.180 1.00 92.81 106 GLU A C 1
ATOM 835 O O . GLU A 1 106 ? 16.441 -4.822 -22.698 1.00 92.81 106 GLU A O 1
ATOM 840 N N . ASN A 1 107 ? 18.624 -5.307 -22.431 1.00 88.56 107 ASN A N 1
ATOM 841 C CA . ASN A 1 107 ? 18.616 -5.231 -20.974 1.00 88.56 107 ASN A CA 1
ATOM 842 C C . ASN A 1 107 ? 18.242 -3.833 -20.478 1.00 88.56 107 ASN A C 1
ATOM 844 O O . ASN A 1 107 ? 17.409 -3.697 -19.579 1.00 88.56 107 ASN A O 1
ATOM 848 N N . VAL A 1 108 ? 18.788 -2.776 -21.090 1.00 89.25 108 VAL A N 1
ATOM 849 C CA . VAL A 1 108 ? 18.432 -1.393 -20.733 1.00 89.25 108 VAL A CA 1
ATOM 850 C C . VAL A 1 108 ? 16.951 -1.113 -21.004 1.00 89.25 108 VAL A C 1
ATOM 852 O O . VAL A 1 108 ? 16.291 -0.471 -20.183 1.00 89.25 108 VAL A O 1
ATOM 855 N N . GLU A 1 109 ? 16.395 -1.600 -22.115 1.00 93.81 109 GLU A N 1
ATOM 856 C CA . GLU A 1 109 ? 14.969 -1.447 -22.426 1.00 93.81 109 GLU A CA 1
ATOM 857 C C . GLU A 1 109 ? 14.071 -2.213 -21.444 1.00 93.81 109 GLU A C 1
ATOM 859 O O . GLU A 1 109 ? 13.039 -1.679 -21.021 1.00 93.81 109 GLU A O 1
ATOM 864 N N . ALA A 1 110 ? 14.447 -3.434 -21.058 1.00 90.06 110 ALA A N 1
ATOM 865 C CA . ALA A 1 110 ? 13.722 -4.228 -20.067 1.00 90.06 110 ALA A CA 1
ATOM 866 C C . ALA A 1 110 ? 13.747 -3.558 -18.682 1.00 90.06 110 ALA A C 1
ATOM 868 O O . ALA A 1 110 ? 12.689 -3.287 -18.108 1.00 90.06 110 ALA A O 1
ATOM 869 N N . MET A 1 111 ? 14.932 -3.170 -18.203 1.00 88.94 111 MET A N 1
ATOM 870 C CA . MET A 1 111 ? 15.097 -2.466 -16.928 1.00 88.94 111 MET A CA 1
ATOM 871 C C . MET A 1 111 ? 14.353 -1.130 -16.902 1.00 88.94 111 MET A C 1
ATOM 873 O O . MET A 1 111 ? 13.742 -0.782 -15.896 1.00 88.94 111 MET A O 1
ATOM 877 N N . SER A 1 112 ? 14.352 -0.384 -18.009 1.00 92.12 112 SER A N 1
ATOM 878 C CA . SER A 1 112 ? 13.616 0.883 -18.090 1.00 92.12 112 SER A CA 1
ATOM 879 C C . SER A 1 112 ? 12.106 0.678 -17.934 1.00 92.12 112 SER A C 1
ATOM 881 O O . SER A 1 112 ? 11.435 1.495 -17.301 1.00 92.12 112 SER A O 1
ATOM 883 N N . LYS A 1 113 ? 11.553 -0.416 -18.475 1.00 94.62 113 LYS A N 1
ATOM 884 C CA . LYS A 1 113 ? 10.133 -0.762 -18.297 1.00 94.62 113 LYS A CA 1
ATOM 885 C C . LYS A 1 113 ? 9.830 -1.121 -16.846 1.00 94.62 113 LYS A C 1
ATOM 887 O O . LYS A 1 113 ? 8.862 -0.596 -16.297 1.00 94.62 113 LYS A O 1
ATOM 892 N N . GLU A 1 114 ? 10.651 -1.962 -16.223 1.00 91.94 114 GLU A N 1
ATOM 893 C CA . GLU A 1 114 ? 10.483 -2.328 -14.811 1.00 91.94 114 GLU A CA 1
ATOM 894 C C . GLU A 1 114 ? 10.624 -1.118 -13.884 1.00 91.94 114 GLU A C 1
ATOM 896 O O . GLU A 1 114 ? 9.841 -0.966 -12.949 1.00 91.94 114 GLU A O 1
ATOM 901 N N . TRP A 1 115 ? 11.543 -0.201 -14.180 1.00 93.12 115 TRP A N 1
ATOM 902 C CA . TRP A 1 115 ? 11.702 1.048 -13.441 1.00 93.12 115 TRP A CA 1
ATOM 903 C C . TRP A 1 115 ? 10.444 1.926 -13.504 1.00 93.12 115 TRP A C 1
ATOM 905 O O . TRP A 1 115 ? 9.955 2.403 -12.481 1.00 93.12 115 TRP A O 1
ATOM 915 N N . LEU A 1 116 ? 9.864 2.109 -14.695 1.00 96.44 116 LEU A N 1
ATOM 916 C CA . LEU A 1 116 ? 8.622 2.878 -14.857 1.00 96.44 116 LEU A CA 1
ATOM 917 C C . LEU A 1 116 ? 7.432 2.220 -14.140 1.00 96.44 116 LEU A C 1
ATOM 919 O O . LEU A 1 116 ? 6.573 2.913 -13.584 1.00 96.44 116 LEU A O 1
ATOM 923 N N . GLN A 1 117 ? 7.384 0.887 -14.131 1.00 95.06 117 GLN A N 1
ATOM 924 C CA . GLN A 1 117 ? 6.397 0.137 -13.355 1.00 95.06 117 GLN A CA 1
ATOM 925 C C . GLN A 1 117 ? 6.594 0.348 -11.851 1.00 95.06 117 GLN A C 1
ATOM 927 O O . GLN A 1 117 ? 5.608 0.590 -11.156 1.00 95.06 117 GLN A O 1
ATOM 932 N N . ALA A 1 118 ? 7.839 0.328 -11.367 1.00 94.12 118 ALA A N 1
ATOM 933 C CA . ALA A 1 118 ? 8.171 0.562 -9.965 1.00 94.12 118 ALA A CA 1
ATOM 934 C C . ALA A 1 118 ? 7.743 1.961 -9.504 1.00 94.12 118 ALA A C 1
ATOM 936 O O . ALA A 1 118 ? 7.109 2.088 -8.457 1.00 94.12 118 ALA A O 1
ATOM 937 N N . ILE A 1 119 ? 7.995 2.993 -10.319 1.00 95.69 119 ILE A N 1
ATOM 938 C CA . ILE A 1 119 ? 7.516 4.360 -10.055 1.00 95.69 119 ILE A CA 1
ATOM 939 C C . ILE A 1 119 ? 5.993 4.373 -9.938 1.00 95.69 119 ILE A C 1
ATOM 941 O O . ILE A 1 119 ? 5.453 4.810 -8.930 1.00 95.69 119 ILE A O 1
ATOM 945 N N . THR A 1 120 ? 5.288 3.827 -10.933 1.00 95.06 120 THR A N 1
ATOM 946 C CA . THR A 1 120 ? 3.815 3.818 -10.931 1.00 95.06 120 THR A CA 1
ATOM 947 C C . THR A 1 120 ? 3.255 3.070 -9.718 1.00 95.06 120 THR A C 1
ATOM 949 O O . THR A 1 120 ? 2.243 3.467 -9.137 1.00 95.06 120 THR A O 1
ATOM 952 N N . PHE A 1 121 ? 3.898 1.968 -9.334 1.00 94.25 121 PHE A N 1
ATOM 953 C CA . PHE A 1 121 ? 3.527 1.175 -8.171 1.00 94.25 121 PHE A CA 1
ATOM 954 C C . PHE A 1 121 ? 3.687 1.976 -6.875 1.00 94.25 121 PHE A C 1
ATOM 956 O O . PHE A 1 121 ? 2.755 2.004 -6.063 1.00 94.25 121 PHE A O 1
ATOM 963 N N . TYR A 1 122 ? 4.836 2.638 -6.715 1.00 90.00 122 TYR A N 1
ATOM 964 C CA . TYR A 1 122 ? 5.167 3.469 -5.561 1.00 90.00 122 TYR A CA 1
ATOM 965 C C . TYR A 1 122 ? 4.260 4.701 -5.474 1.00 90.00 122 TYR A C 1
ATOM 967 O O . TYR A 1 122 ? 3.726 4.987 -4.408 1.00 90.00 122 TYR A O 1
ATOM 975 N N . ASP A 1 123 ? 3.973 5.365 -6.594 1.00 94.62 123 ASP A N 1
ATOM 976 C CA . ASP A 1 123 ? 3.051 6.504 -6.641 1.00 94.62 123 ASP A CA 1
ATOM 977 C C . ASP A 1 123 ? 1.664 6.114 -6.125 1.00 94.62 123 ASP A C 1
ATOM 979 O O . ASP A 1 123 ? 1.088 6.807 -5.295 1.00 94.62 123 ASP A O 1
ATOM 983 N N . LYS A 1 124 ? 1.131 4.956 -6.539 1.00 92.94 124 LYS A N 1
ATOM 984 C CA . LYS A 1 124 ? -0.171 4.469 -6.044 1.00 92.94 124 LYS A CA 1
ATOM 985 C C . LYS A 1 124 ? -0.150 4.133 -4.557 1.00 92.94 124 LYS A C 1
ATOM 987 O O . LYS A 1 124 ? -1.168 4.288 -3.884 1.00 92.94 124 LYS A O 1
ATOM 992 N N . MET A 1 125 ? 0.983 3.645 -4.066 1.00 91.31 125 MET A N 1
ATOM 993 C CA . MET A 1 125 ? 1.203 3.364 -2.654 1.00 91.31 125 MET A CA 1
ATOM 994 C C . MET A 1 125 ? 1.212 4.672 -1.841 1.00 91.31 125 MET A C 1
ATOM 996 O O . MET A 1 125 ? 0.490 4.785 -0.851 1.00 91.31 125 MET A O 1
ATOM 1000 N N . MET A 1 126 ? 1.934 5.690 -2.311 1.00 89.31 126 MET A N 1
ATOM 1001 C CA . MET A 1 126 ? 2.015 7.000 -1.660 1.00 89.31 126 MET A CA 1
ATOM 1002 C C . MET A 1 126 ? 0.727 7.820 -1.780 1.00 89.31 126 MET A C 1
ATOM 1004 O O . MET A 1 126 ? 0.351 8.482 -0.817 1.00 89.31 126 MET A O 1
ATOM 1008 N N . ASP A 1 127 ? 0.002 7.725 -2.899 1.00 91.38 127 ASP A N 1
ATOM 1009 C CA . ASP A 1 127 ? -1.340 8.305 -3.062 1.00 91.38 127 ASP A CA 1
ATOM 1010 C C . ASP A 1 127 ? -2.279 7.810 -1.950 1.00 91.38 127 ASP A C 1
ATOM 1012 O O . ASP A 1 127 ? -3.060 8.577 -1.386 1.00 91.38 127 ASP A O 1
ATOM 1016 N N . PHE A 1 128 ? -2.201 6.515 -1.620 1.00 90.88 128 PHE A N 1
ATOM 1017 C CA . PHE A 1 128 ? -3.007 5.924 -0.557 1.00 90.88 128 PHE A CA 1
ATOM 1018 C C . PHE A 1 128 ? -2.558 6.377 0.835 1.00 90.88 128 PHE A C 1
ATOM 1020 O O . PHE A 1 128 ? -3.419 6.688 1.653 1.00 90.88 128 PHE A O 1
ATOM 1027 N N . ALA A 1 129 ? -1.251 6.476 1.101 1.00 87.62 129 ALA A N 1
ATOM 1028 C CA . ALA A 1 129 ? -0.764 7.042 2.362 1.00 87.62 129 ALA A CA 1
ATOM 1029 C C . ALA A 1 129 ? -1.211 8.496 2.539 1.00 87.62 129 ALA A C 1
ATOM 1031 O O . ALA A 1 129 ? -1.787 8.830 3.567 1.00 87.62 129 ALA A O 1
ATOM 1032 N N . GLY A 1 130 ? -1.068 9.335 1.510 1.00 87.69 130 GLY A N 1
ATOM 1033 C CA . GLY A 1 130 ? -1.552 10.716 1.553 1.00 87.69 130 GLY A CA 1
ATOM 1034 C C . GLY A 1 130 ? -3.069 10.805 1.743 1.00 87.69 130 GLY A C 1
ATOM 1035 O O . GLY A 1 130 ? -3.561 11.680 2.454 1.00 87.69 130 GLY A O 1
ATOM 1036 N N . TRP A 1 131 ? -3.830 9.874 1.159 1.00 89.25 131 TRP A N 1
ATOM 1037 C CA . TRP A 1 131 ? -5.259 9.749 1.436 1.00 89.25 131 TRP A CA 1
ATOM 1038 C C . TRP A 1 131 ? -5.528 9.349 2.894 1.00 89.25 131 TRP A C 1
ATOM 1040 O O . TRP A 1 131 ? -6.436 9.901 3.508 1.00 89.25 131 TRP A O 1
ATOM 1050 N N . LEU A 1 132 ? -4.759 8.432 3.475 1.00 87.38 132 LEU A N 1
ATOM 1051 C CA . LEU A 1 132 ? -4.945 7.983 4.855 1.00 87.38 132 LEU A CA 1
ATOM 1052 C C . LEU A 1 132 ? -4.526 9.042 5.890 1.00 87.38 132 LEU A C 1
ATOM 1054 O O . LEU A 1 132 ? -5.169 9.166 6.925 1.00 87.38 132 LEU A O 1
ATOM 1058 N N . GLU A 1 133 ? -3.487 9.822 5.598 1.00 82.81 133 GLU A N 1
ATOM 1059 C CA . GLU A 1 133 ? -2.881 10.820 6.496 1.00 82.81 133 GLU A CA 1
ATOM 1060 C C . GLU A 1 133 ? -3.519 12.217 6.396 1.00 82.81 133 GLU A C 1
ATOM 1062 O O . GLU A 1 133 ? -3.063 13.174 7.024 1.00 82.81 133 GLU A O 1
ATOM 1067 N N . ASP A 1 134 ? -4.592 12.361 5.619 1.00 84.12 134 ASP A N 1
ATOM 1068 C CA . ASP A 1 134 ? -5.367 13.597 5.535 1.00 84.12 134 ASP A CA 1
ATOM 1069 C C . ASP A 1 134 ? -5.856 14.009 6.929 1.00 84.12 134 ASP A C 1
ATOM 1071 O O . ASP A 1 134 ? -6.726 13.368 7.508 1.00 84.12 134 ASP A O 1
ATOM 1075 N N . GLY A 1 135 ? -5.286 15.076 7.493 1.00 75.56 135 GLY A N 1
ATOM 1076 C CA . GLY A 1 135 ? -5.387 15.340 8.932 1.00 75.56 135 GLY A CA 1
ATOM 1077 C C . GLY A 1 135 ? -6.806 15.478 9.497 1.00 75.56 135 GLY A C 1
ATOM 1078 O O . GLY A 1 135 ? -6.993 15.278 10.693 1.00 75.56 135 GLY A O 1
ATOM 1079 N N . LYS A 1 136 ? -7.816 15.810 8.681 1.00 84.69 136 LYS A N 1
ATOM 1080 C CA . LYS A 1 136 ? -9.214 15.881 9.151 1.00 84.69 136 LYS A CA 1
ATOM 1081 C C . LYS A 1 136 ? -9.969 14.570 8.969 1.00 84.69 136 LYS A C 1
ATOM 1083 O O . LYS A 1 136 ? -10.798 14.229 9.806 1.00 84.69 136 LYS A O 1
ATOM 1088 N N . GLU A 1 137 ? -9.696 13.855 7.885 1.00 90.62 137 GLU A N 1
ATOM 1089 C CA . GLU A 1 137 ? -10.457 12.669 7.482 1.00 90.62 137 GLU A CA 1
ATOM 1090 C C . GLU A 1 137 ? -9.732 11.353 7.801 1.00 90.62 137 GLU A C 1
ATOM 1092 O O . GLU A 1 137 ? -10.321 10.280 7.675 1.00 90.62 137 GLU A O 1
ATOM 1097 N N . GLY A 1 138 ? -8.470 11.414 8.222 1.00 88.56 138 GLY A N 1
ATOM 1098 C CA . GLY A 1 138 ? -7.587 10.267 8.413 1.00 88.56 138 GLY A CA 1
ATOM 1099 C C . GLY A 1 138 ? -8.157 9.203 9.345 1.00 88.56 138 GLY A C 1
ATOM 1100 O O . GLY A 1 138 ? -8.284 8.056 8.916 1.00 88.56 138 GLY A O 1
ATOM 1101 N N . PRO A 1 139 ? -8.639 9.549 10.555 1.00 88.56 139 PRO A N 1
ATOM 1102 C CA . PRO A 1 139 ? -9.266 8.573 11.448 1.00 88.56 139 PRO A CA 1
ATOM 1103 C C . PRO A 1 139 ? -10.497 7.893 10.832 1.00 88.56 139 PRO A C 1
ATOM 1105 O O . PRO A 1 139 ? -10.686 6.684 10.969 1.00 88.56 139 PRO A O 1
ATOM 1108 N N . ALA A 1 140 ? -11.318 8.640 10.087 1.00 91.38 140 ALA A N 1
ATOM 1109 C CA . ALA A 1 140 ? -12.494 8.089 9.414 1.00 91.38 140 ALA A CA 1
ATOM 1110 C C . ALA A 1 140 ? -12.111 7.166 8.242 1.00 91.38 140 ALA A C 1
ATOM 1112 O O . ALA A 1 140 ? -12.725 6.114 8.054 1.00 91.38 140 ALA A O 1
ATOM 1113 N N . ARG A 1 141 ? -11.078 7.524 7.474 1.00 91.75 141 ARG A N 1
ATOM 1114 C CA . ARG A 1 141 ? -10.533 6.726 6.362 1.00 91.75 141 ARG A CA 1
ATOM 1115 C C . ARG A 1 141 ? -9.826 5.465 6.858 1.00 91.75 141 ARG A C 1
ATOM 1117 O O . ARG A 1 141 ? -9.985 4.396 6.264 1.00 91.75 141 ARG A O 1
ATOM 1124 N N . PHE A 1 142 ? -9.123 5.558 7.982 1.00 90.31 142 PHE A N 1
ATOM 1125 C CA . PHE A 1 142 ? -8.546 4.415 8.680 1.00 90.31 142 PHE A CA 1
ATOM 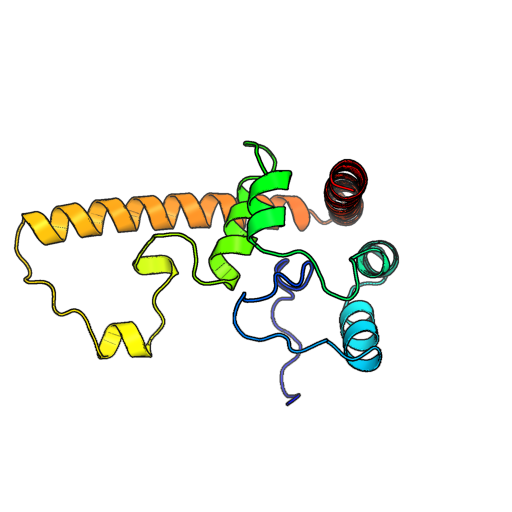1126 C C . PHE A 1 142 ? -9.640 3.448 9.114 1.00 90.31 142 PHE A C 1
ATOM 1128 O O . PHE A 1 142 ? -9.622 2.282 8.723 1.00 90.31 142 PHE A O 1
ATOM 1135 N N . LYS A 1 143 ? -10.662 3.951 9.816 1.00 92.06 143 LYS A N 1
ATOM 1136 C CA . LYS A 1 143 ? -11.829 3.150 10.188 1.00 92.06 143 LYS A CA 1
ATOM 1137 C C . LYS A 1 143 ? -12.472 2.490 8.968 1.00 92.06 143 LYS A C 1
ATOM 1139 O O . LYS A 1 143 ? -12.747 1.297 9.000 1.00 92.06 143 LYS A O 1
ATOM 1144 N N . GLN A 1 144 ? -12.678 3.240 7.884 1.00 93.00 144 GLN A N 1
ATOM 1145 C CA . GLN A 1 144 ? -13.243 2.712 6.640 1.00 93.00 144 GLN A CA 1
ATOM 1146 C C . GLN A 1 144 ? -12.404 1.562 6.066 1.00 93.00 144 GLN A C 1
ATOM 1148 O O . GLN A 1 144 ? -12.956 0.616 5.507 1.00 93.00 144 GLN A O 1
ATOM 1153 N N . THR A 1 145 ? -11.081 1.652 6.181 1.00 91.25 145 THR A N 1
ATOM 1154 C CA . THR A 1 145 ? -10.151 0.620 5.714 1.00 91.25 145 THR A CA 1
ATOM 1155 C C . THR A 1 145 ? -10.268 -0.643 6.565 1.00 91.25 145 THR A C 1
ATOM 1157 O O . THR A 1 145 ? -10.439 -1.730 6.016 1.00 91.25 145 THR A O 1
ATOM 1160 N N . ILE A 1 146 ? -10.263 -0.501 7.894 1.00 90.75 146 ILE A N 1
ATOM 1161 C CA . ILE A 1 146 ? -10.431 -1.623 8.828 1.00 90.75 146 ILE A CA 1
ATOM 1162 C C . ILE A 1 146 ? -11.808 -2.280 8.671 1.00 90.75 146 ILE A C 1
ATOM 1164 O O . ILE A 1 146 ? -11.891 -3.501 8.564 1.00 90.75 146 ILE A O 1
ATOM 1168 N N . ASP A 1 147 ? -12.882 -1.490 8.578 1.00 92.81 147 ASP A N 1
ATOM 1169 C CA . ASP A 1 147 ? -14.239 -1.996 8.335 1.00 92.81 147 ASP A CA 1
ATOM 1170 C C . ASP A 1 147 ? -14.314 -2.812 7.040 1.00 92.81 147 ASP A C 1
ATOM 1172 O O . ASP A 1 147 ? -14.931 -3.875 7.018 1.00 92.81 147 ASP A O 1
ATOM 1176 N N . PHE A 1 148 ? -13.678 -2.330 5.967 1.00 91.50 148 PHE A N 1
ATOM 1177 C CA . PHE A 1 148 ? -13.649 -3.042 4.693 1.00 91.50 148 PHE A CA 1
ATOM 1178 C C . PHE A 1 148 ? -12.944 -4.395 4.821 1.00 91.50 148 PHE A C 1
ATOM 1180 O O . PHE A 1 148 ? -13.487 -5.398 4.367 1.00 91.50 148 PHE A O 1
ATOM 1187 N N . ILE A 1 149 ? -11.764 -4.430 5.444 1.00 89.19 149 ILE A N 1
ATOM 1188 C CA . ILE A 1 149 ? -10.987 -5.666 5.606 1.00 89.19 149 ILE A CA 1
ATOM 1189 C C . ILE A 1 149 ? -11.770 -6.688 6.432 1.00 89.19 149 ILE A C 1
ATOM 1191 O O . ILE A 1 149 ? -11.920 -7.827 6.001 1.00 89.19 149 ILE A O 1
ATOM 1195 N N . LEU A 1 150 ? -12.303 -6.279 7.585 1.00 89.31 150 LEU A N 1
ATOM 1196 C CA . LEU A 1 150 ? -13.010 -7.185 8.491 1.00 89.31 150 LEU A CA 1
ATOM 1197 C C . LEU A 1 150 ? -14.283 -7.757 7.864 1.00 89.31 150 LEU A C 1
ATOM 1199 O O . LEU A 1 150 ? -14.513 -8.956 7.976 1.00 89.31 150 LEU A O 1
ATOM 1203 N N . ALA A 1 151 ? -15.052 -6.941 7.136 1.00 91.06 151 ALA A N 1
ATOM 1204 C CA . ALA A 1 151 ? -16.251 -7.417 6.447 1.00 91.06 151 ALA A CA 1
ATOM 1205 C C . ALA A 1 151 ? -15.947 -8.538 5.436 1.00 91.06 151 ALA A C 1
ATOM 1207 O O . ALA A 1 151 ? -16.724 -9.474 5.315 1.00 91.06 151 ALA A O 1
ATOM 1208 N N . HIS A 1 152 ? -14.806 -8.475 4.741 1.00 88.38 152 HIS A N 1
ATOM 1209 C CA . HIS A 1 152 ? -14.438 -9.496 3.753 1.00 88.38 152 HIS A CA 1
ATOM 1210 C C . HIS A 1 152 ? -13.758 -10.719 4.381 1.00 88.38 152 HIS A C 1
ATOM 1212 O O . HIS A 1 152 ? -13.785 -11.791 3.787 1.00 88.38 152 HIS A O 1
ATOM 1218 N N . LEU A 1 153 ? -13.171 -10.590 5.575 1.00 82.31 153 LEU A N 1
ATOM 1219 C CA . LEU A 1 153 ? -12.671 -11.744 6.330 1.00 82.31 153 LEU A CA 1
ATOM 1220 C C . LEU A 1 153 ? -13.816 -12.606 6.876 1.00 82.31 153 LEU A C 1
ATOM 1222 O O . LEU A 1 153 ? -13.681 -13.823 6.923 1.00 82.31 153 LEU A O 1
ATOM 1226 N N . GLU A 1 154 ? -14.936 -11.993 7.271 1.00 75.25 154 GLU A N 1
ATOM 1227 C CA . GLU A 1 154 ? -16.133 -12.712 7.734 1.00 75.25 154 GLU A CA 1
ATOM 1228 C C . GLU A 1 154 ? -16.833 -13.495 6.608 1.00 75.25 154 GLU A C 1
ATOM 1230 O O . GLU A 1 154 ? -17.506 -14.481 6.887 1.00 75.25 154 GLU A O 1
ATOM 1235 N N . GLU A 1 155 ? -16.666 -13.087 5.345 1.00 70.38 155 GLU A N 1
ATOM 1236 C CA . GLU A 1 155 ? -17.255 -13.754 4.171 1.00 70.38 155 GLU A CA 1
ATOM 1237 C C . GLU A 1 155 ? -16.442 -14.967 3.668 1.00 70.38 155 GLU A C 1
ATOM 1239 O O . GLU A 1 155 ? -16.980 -15.792 2.928 1.00 70.38 155 GLU A O 1
ATOM 1244 N N . GLU A 1 156 ? -15.161 -15.089 4.043 1.00 53.56 156 GLU A N 1
ATOM 1245 C CA . GLU A 1 156 ? -14.285 -16.213 3.658 1.00 53.56 156 GLU A CA 1
ATOM 1246 C C . GLU A 1 156 ? -14.284 -17.382 4.676 1.00 53.56 156 GLU A C 1
ATOM 1248 O O . GLU A 1 156 ? -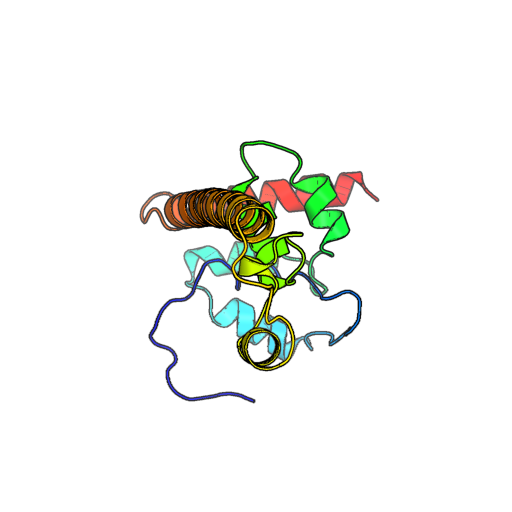13.620 -18.396 4.433 1.00 53.56 156 GLU A O 1
ATOM 1253 N N . VAL A 1 157 ? -15.035 -17.268 5.784 1.00 46.09 157 VAL A N 1
ATOM 1254 C CA . VAL A 1 157 ? -15.238 -18.306 6.826 1.00 46.09 157 VAL A CA 1
ATOM 1255 C C . VAL A 1 157 ? -16.576 -19.018 6.639 1.00 46.09 157 VAL A C 1
ATOM 1257 O O . VAL A 1 157 ? -16.587 -20.267 6.749 1.00 46.09 157 VAL A O 1
#

Organism: NCBI:txid412755

Foldseek 3Di:
DDDDDPPDDPQCLLQFPADAPPDPPQCDPVNLVVSLVNDDPLQSVLSVLADSSGDYLVLLVVLQPDPVSLLVNLSSCLVNLNNPACVRNDDPCCVVPPDPDPPDPVVVVVNVVSVVVVVVSVVSNVVVRCVLPVPPCNSVVSNVVSVSSVVVVVVVD

pLDDT: mean 74.3, std 21.32, range [21.78, 96.44]

Sequence (157 aa):
LVAPGTLSTFQGGDILHFGHADIPVPLNAEAESTLVDGFAPEYQREAQRVPANGITLDVARCILKGKKWLGLRNWAQYINQSTGNWFLDTDQEMRYSGMQNDWDKENVEAMSKEWLQAITFYDKMMDFAGWLEDGKEGPARFKQTIDFILAHLEEEV

Radius of gyration: 17.75 Å; chains: 1; bounding box: 43×34×50 Å

Secondary structure (DSSP, 8-state):
---S---S---TTTTS-EE-TT---PPPHHHHHHHHHTS-HHHHHHHTTS-TT-EEHHHHHHHT-SSTTHHHHHHHHHHTT-SS-HHHH--HHHHHHS------HHHHHHHHHHHHHHHHHHHHHHHHHHHHT-TTTHHHHHHHHHHHHHHHHHH--